Protein AF-A0A2D7I7S1-F1 (afdb_monomer)

Mean predicted aligned error: 4.11 Å

Structure (mmCIF, N/CA/C/O backbone):
data_AF-A0A2D7I7S1-F1
#
_entry.id   AF-A0A2D7I7S1-F1
#
loop_
_atom_site.group_PDB
_atom_site.id
_atom_site.type_symbol
_atom_site.label_atom_id
_atom_site.label_alt_id
_atom_site.label_comp_id
_atom_site.label_asym_id
_atom_site.label_entity_id
_atom_site.label_seq_id
_atom_site.pdbx_PDB_ins_code
_atom_site.Cartn_x
_atom_site.Cartn_y
_atom_site.Cartn_z
_atom_site.occupancy
_atom_site.B_iso_or_equiv
_atom_site.auth_seq_id
_atom_site.auth_comp_id
_atom_site.auth_asym_id
_atom_site.auth_atom_id
_atom_site.pdbx_PDB_model_num
ATOM 1 N N . MET A 1 1 ? -20.501 2.895 26.649 1.00 49.03 1 MET A N 1
ATOM 2 C CA . MET A 1 1 ? -20.270 4.336 26.337 1.00 49.03 1 MET A CA 1
ATOM 3 C C . MET A 1 1 ? -19.788 4.577 24.902 1.00 49.03 1 MET A C 1
ATOM 5 O O . MET A 1 1 ? -19.805 5.728 24.494 1.00 49.03 1 MET A O 1
ATOM 9 N N . TYR A 1 2 ? -19.462 3.537 24.117 1.00 60.75 2 TYR A N 1
ATOM 10 C CA . TYR A 1 2 ? -19.128 3.651 22.683 1.00 60.75 2 TYR A CA 1
ATOM 11 C C . TYR A 1 2 ? -19.858 2.587 21.852 1.00 60.75 2 TYR A C 1
ATOM 13 O O . TYR A 1 2 ? -19.370 2.147 20.820 1.00 60.75 2 TYR A O 1
ATOM 21 N N . ASP A 1 3 ? -21.002 2.119 22.349 1.00 72.25 3 ASP A N 1
ATOM 22 C CA . ASP A 1 3 ? -21.763 1.072 21.683 1.00 72.25 3 ASP A CA 1
ATOM 23 C C . ASP A 1 3 ? -22.372 1.663 20.402 1.00 72.25 3 ASP A C 1
ATOM 25 O O . ASP A 1 3 ? -22.997 2.733 20.470 1.00 72.25 3 ASP A O 1
ATOM 29 N N . PRO A 1 4 ? -22.142 1.035 19.238 1.00 82.00 4 PRO A N 1
ATOM 30 C CA . PRO A 1 4 ? -22.520 1.613 17.960 1.00 82.00 4 PRO A CA 1
ATOM 31 C C . PRO A 1 4 ? -24.041 1.738 17.863 1.00 82.00 4 PRO A C 1
ATOM 33 O O . PRO A 1 4 ? -24.784 0.822 18.222 1.00 82.00 4 PRO A O 1
ATOM 36 N N . LYS A 1 5 ? -24.516 2.895 17.393 1.00 85.00 5 LYS A N 1
ATOM 37 C CA . LYS A 1 5 ? -25.954 3.217 17.348 1.00 85.00 5 LYS A CA 1
ATOM 38 C C . LYS A 1 5 ? -26.580 2.973 15.978 1.00 85.00 5 LYS A C 1
ATOM 40 O O . LYS A 1 5 ? -27.801 2.987 15.853 1.00 85.00 5 LYS A O 1
ATOM 45 N N . GL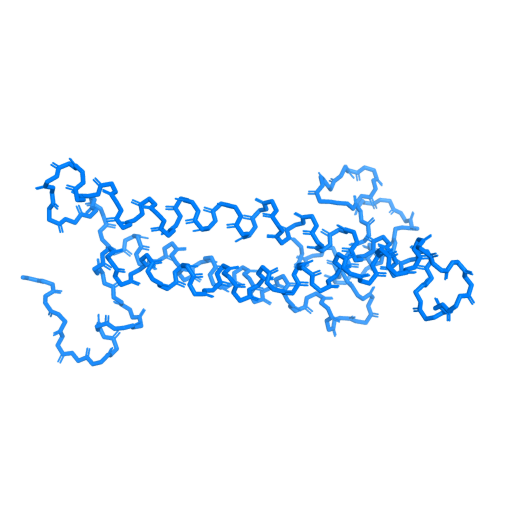Y A 1 6 ? -25.759 2.744 14.958 1.00 89.50 6 GLY A N 1
ATOM 46 C CA . GLY A 1 6 ? -26.199 2.507 13.591 1.00 89.50 6 GLY A CA 1
ATOM 47 C C . GLY A 1 6 ? -25.108 1.874 12.737 1.00 89.50 6 GLY A C 1
ATOM 48 O O . GLY A 1 6 ? -23.981 1.680 13.179 1.00 89.50 6 GLY A O 1
ATOM 49 N N . TRP A 1 7 ? -25.451 1.569 11.487 1.00 91.94 7 TRP A N 1
ATOM 50 C CA . TRP A 1 7 ? -24.576 0.845 10.560 1.00 91.94 7 TRP A CA 1
ATOM 51 C C . TRP A 1 7 ? -23.209 1.520 10.346 1.00 91.94 7 TRP A C 1
ATOM 53 O O . TRP A 1 7 ? -22.185 0.839 10.334 1.00 91.94 7 TRP A O 1
ATOM 63 N N . TRP A 1 8 ? -23.190 2.853 10.239 1.00 89.94 8 TRP A N 1
ATOM 64 C CA . TRP A 1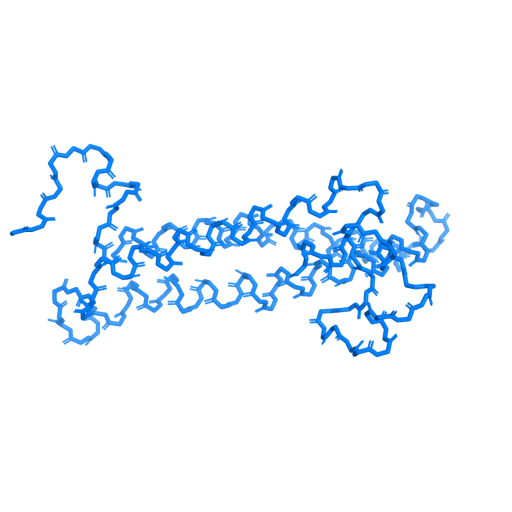 8 ? -21.961 3.635 10.064 1.00 89.94 8 TRP A CA 1
ATOM 65 C C . TRP A 1 8 ? -21.006 3.490 11.249 1.00 89.94 8 TRP A C 1
ATOM 67 O O . TRP A 1 8 ? -19.821 3.242 11.040 1.00 89.94 8 TRP A O 1
ATOM 77 N N . ASP A 1 9 ? -21.528 3.569 12.472 1.00 87.44 9 ASP A N 1
ATOM 78 C CA . ASP A 1 9 ? -20.736 3.413 13.695 1.00 87.44 9 ASP A CA 1
ATOM 79 C C . ASP A 1 9 ? -20.282 1.963 13.895 1.00 87.44 9 ASP A C 1
ATOM 81 O O . ASP A 1 9 ? -19.261 1.718 14.526 1.00 87.44 9 ASP A O 1
ATOM 85 N N . THR A 1 10 ? -21.027 0.984 13.373 1.00 88.88 10 THR A N 1
ATOM 86 C CA . THR A 1 10 ? -20.661 -0.430 13.506 1.00 88.88 10 THR A CA 1
ATOM 87 C C . THR A 1 10 ? -19.567 -0.837 12.525 1.00 88.88 10 THR A C 1
ATOM 89 O O . THR A 1 10 ? -18.661 -1.562 12.926 1.00 88.88 10 THR A O 1
ATOM 92 N N . TYR A 1 11 ? -19.644 -0.405 11.259 1.00 91.31 11 TYR A N 1
ATOM 93 C CA . TYR A 1 11 ? -18.849 -0.989 10.165 1.00 91.31 11 TYR A CA 1
ATOM 94 C C . TYR A 1 11 ? -17.944 -0.021 9.407 1.00 91.31 11 TYR A C 1
ATOM 96 O O . TYR A 1 11 ? -17.020 -0.483 8.741 1.00 91.31 11 TYR A O 1
ATOM 104 N N . VAL A 1 12 ? -18.196 1.288 9.463 1.00 93.38 12 VAL A N 1
ATOM 105 C CA . VAL A 1 12 ? -17.423 2.281 8.702 1.00 93.38 12 VAL A CA 1
ATOM 106 C C . VAL A 1 12 ? -16.508 3.046 9.650 1.00 93.38 12 VAL A C 1
ATOM 108 O O . VAL A 1 12 ? -15.293 2.867 9.626 1.00 93.38 12 VAL A O 1
ATOM 111 N N . PHE A 1 13 ? -17.084 3.819 10.563 1.00 94.88 13 PHE A N 1
ATOM 112 C CA . PHE A 1 13 ? -16.360 4.583 11.580 1.00 94.88 13 PHE A CA 1
ATOM 113 C C . PHE A 1 13 ? -16.367 3.847 12.923 1.00 94.88 13 PHE A C 1
ATOM 115 O O . PHE A 1 13 ? -16.636 4.428 13.974 1.00 94.88 13 PHE A O 1
ATOM 122 N N . SER A 1 14 ? -16.086 2.543 12.864 1.00 94.44 14 SER A N 1
ATOM 123 C CA . SER A 1 14 ? -16.077 1.670 14.034 1.00 94.44 14 SER A CA 1
ATOM 124 C C . SER A 1 14 ? -14.880 1.943 14.924 1.00 94.44 14 SER A C 1
ATOM 126 O O . SER A 1 14 ? -13.771 2.111 14.431 1.00 94.44 14 SER A O 1
ATOM 128 N N . GLN A 1 15 ? -15.109 1.963 16.236 1.00 94.50 15 GLN A N 1
ATOM 129 C CA . GLN A 1 15 ? -14.043 2.022 17.240 1.00 94.50 15 GLN A CA 1
ATOM 130 C C . GLN A 1 15 ? -13.704 0.639 17.816 1.00 94.50 15 GLN A C 1
ATOM 132 O O . GLN A 1 15 ? -12.751 0.536 18.575 1.00 94.50 15 GLN A O 1
ATOM 137 N N . ASP A 1 16 ? -14.437 -0.416 17.438 1.00 95.50 16 ASP A N 1
ATOM 138 C CA . ASP A 1 16 ? -14.149 -1.788 17.866 1.00 95.50 16 ASP A CA 1
ATOM 139 C C . ASP A 1 16 ? -12.908 -2.324 17.137 1.00 95.50 16 ASP A C 1
ATOM 141 O O . ASP A 1 16 ? -12.905 -2.478 15.908 1.00 95.50 16 ASP A O 1
ATOM 145 N N . HIS A 1 17 ? -11.861 -2.659 17.897 1.00 96.69 17 HIS A N 1
ATOM 146 C CA . HIS A 1 17 ? -10.609 -3.203 17.369 1.00 96.69 17 HIS A CA 1
ATOM 147 C C . HIS A 1 17 ? -10.784 -4.435 16.463 1.00 96.69 17 HIS A C 1
ATOM 149 O O . HIS A 1 17 ? -9.991 -4.632 15.543 1.00 96.69 17 HIS A O 1
ATOM 155 N N . LYS A 1 18 ? -11.821 -5.258 16.658 1.00 97.06 18 LYS A N 1
ATOM 156 C CA . LYS A 1 18 ? -12.081 -6.442 15.822 1.00 97.06 18 LYS A CA 1
ATOM 157 C C . LYS A 1 18 ? -12.614 -6.056 14.454 1.00 97.06 18 LYS A C 1
ATOM 159 O O . LYS A 1 18 ? -12.225 -6.663 13.459 1.00 97.06 18 LYS A O 1
ATOM 164 N N . VAL A 1 19 ? -13.497 -5.060 14.396 1.00 97.06 19 VAL A N 1
ATOM 165 C CA . VAL A 1 19 ? -14.018 -4.554 13.121 1.00 97.06 19 VAL A CA 1
ATOM 166 C C . VAL A 1 19 ? 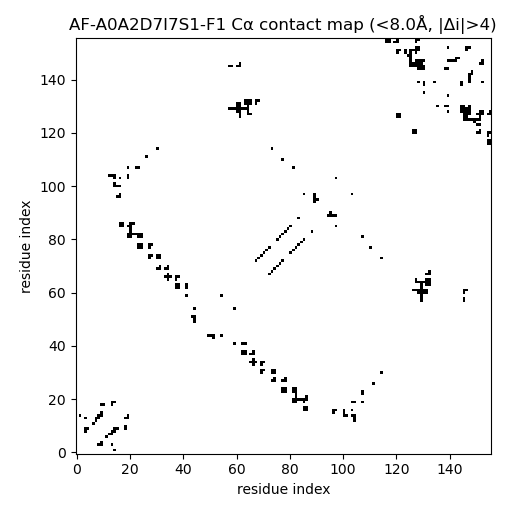-12.901 -3.849 12.365 1.00 97.06 19 VAL A C 1
ATOM 168 O O . VAL A 1 19 ? -12.685 -4.158 11.196 1.00 97.06 19 VAL A O 1
ATOM 171 N N . ILE A 1 20 ? -12.140 -2.986 13.043 1.00 97.81 20 ILE A N 1
ATOM 172 C CA . ILE A 1 20 ? -10.983 -2.293 12.460 1.00 97.81 20 ILE A CA 1
ATOM 173 C C . ILE A 1 20 ? -9.962 -3.303 11.916 1.00 97.81 20 ILE A C 1
ATOM 175 O O . ILE A 1 20 ? -9.482 -3.163 10.793 1.00 97.81 20 ILE A O 1
ATOM 179 N N . ALA A 1 21 ? -9.674 -4.374 12.660 1.00 98.19 21 ALA A N 1
ATOM 180 C CA . ALA A 1 21 ? -8.804 -5.447 12.190 1.00 98.19 21 ALA A CA 1
ATOM 181 C C . ALA A 1 21 ? -9.303 -6.090 10.889 1.00 98.19 21 ALA A C 1
ATOM 183 O O . ALA A 1 21 ? -8.521 -6.295 9.961 1.00 98.19 21 ALA A O 1
ATOM 184 N N . LEU A 1 22 ? -10.601 -6.398 10.797 1.00 98.25 22 LEU A N 1
ATOM 185 C CA . LEU A 1 22 ? -11.184 -6.959 9.578 1.00 98.25 22 LEU A CA 1
ATOM 186 C C . LEU A 1 22 ? -11.116 -5.969 8.413 1.00 98.25 22 LEU A C 1
ATOM 188 O O . LEU A 1 22 ? -10.794 -6.379 7.301 1.00 98.25 22 LEU A O 1
ATOM 192 N N . GLN A 1 23 ? -11.346 -4.678 8.660 1.00 98.06 23 GLN A N 1
ATOM 193 C CA . GLN A 1 23 ? -11.183 -3.636 7.646 1.00 98.06 23 GLN A CA 1
ATOM 194 C C . GLN A 1 23 ? -9.746 -3.620 7.090 1.00 98.06 23 GLN A C 1
ATOM 196 O O . GLN A 1 23 ? -9.563 -3.650 5.870 1.00 98.06 23 GLN A O 1
ATOM 201 N N . TYR A 1 24 ? -8.729 -3.664 7.960 1.00 98.44 24 TYR A N 1
ATOM 202 C CA . TYR A 1 24 ? -7.327 -3.778 7.547 1.00 98.44 24 TYR A CA 1
ATOM 203 C C . TYR A 1 24 ? -7.061 -5.040 6.728 1.00 98.44 24 TYR A C 1
ATOM 205 O O . TYR A 1 24 ? -6.482 -4.942 5.650 1.00 98.44 24 TYR A O 1
ATOM 213 N N . VAL A 1 25 ? -7.494 -6.215 7.201 1.00 98.38 25 VAL A N 1
ATOM 214 C CA . VAL A 1 25 ? -7.291 -7.490 6.490 1.00 98.38 25 VAL A CA 1
ATOM 215 C C . VAL A 1 25 ? -7.925 -7.443 5.100 1.00 98.38 25 VAL A C 1
ATOM 217 O O . VAL A 1 25 ? -7.275 -7.811 4.125 1.00 98.38 25 VAL A O 1
ATOM 220 N N . CYS A 1 26 ? -9.163 -6.959 4.984 1.00 98.25 26 CYS A N 1
ATOM 221 C CA . CYS A 1 26 ? -9.867 -6.870 3.708 1.00 98.25 26 CYS A CA 1
ATOM 222 C C . CYS A 1 26 ? -9.141 -5.959 2.710 1.00 98.25 26 CYS A C 1
ATOM 224 O O . CYS A 1 26 ? -8.904 -6.373 1.576 1.00 98.25 26 CYS A O 1
ATOM 226 N N . VAL A 1 27 ? -8.761 -4.744 3.122 1.00 98.19 27 VAL A N 1
ATOM 227 C CA . VAL A 1 27 ? -8.064 -3.790 2.240 1.00 98.19 27 VAL A CA 1
ATOM 228 C C . VAL A 1 27 ? -6.667 -4.297 1.884 1.00 98.19 27 VAL A C 1
ATOM 230 O O . VAL A 1 27 ? -6.300 -4.280 0.710 1.00 98.19 27 VAL A O 1
ATOM 233 N N . ALA A 1 28 ? -5.916 -4.806 2.864 1.00 98.12 28 ALA A N 1
ATOM 234 C CA . ALA A 1 28 ? -4.564 -5.317 2.661 1.00 98.12 28 ALA A CA 1
ATOM 235 C C . ALA A 1 28 ? -4.554 -6.507 1.693 1.00 98.12 28 ALA A C 1
ATOM 237 O O . ALA A 1 28 ? -3.751 -6.536 0.765 1.00 98.12 28 ALA A O 1
ATOM 238 N N . LEU A 1 29 ? -5.475 -7.464 1.848 1.00 98.12 29 LEU A N 1
ATOM 239 C CA . LEU A 1 29 ? -5.596 -8.584 0.914 1.00 98.12 29 LEU A CA 1
ATOM 240 C C . LEU A 1 29 ? -6.038 -8.124 -0.478 1.00 98.12 29 LEU A C 1
ATOM 242 O O . LEU A 1 29 ? -5.495 -8.615 -1.465 1.00 98.12 29 LEU A O 1
ATOM 246 N N . ALA A 1 30 ? -6.969 -7.170 -0.574 1.00 97.81 30 ALA A N 1
ATOM 247 C CA . ALA A 1 30 ? -7.414 -6.638 -1.859 1.00 97.81 30 ALA A CA 1
ATOM 248 C C . ALA A 1 30 ? -6.258 -5.996 -2.643 1.00 97.81 30 ALA A C 1
ATOM 250 O O . ALA A 1 30 ? -6.031 -6.362 -3.795 1.00 97.81 30 ALA A O 1
ATOM 251 N N . ILE A 1 31 ? -5.476 -5.107 -2.017 1.00 98.00 31 ILE A N 1
ATOM 252 C CA . ILE A 1 31 ? -4.307 -4.511 -2.681 1.00 98.00 31 ILE A CA 1
ATOM 253 C C . ILE A 1 31 ? -3.188 -5.541 -2.894 1.00 98.00 31 ILE A C 1
ATOM 255 O O . ILE A 1 31 ? -2.504 -5.516 -3.915 1.00 98.00 31 ILE A O 1
ATOM 259 N N . GLY A 1 32 ? -3.041 -6.510 -1.988 1.00 97.88 32 GLY A N 1
ATOM 260 C CA . GLY A 1 32 ? -2.094 -7.616 -2.121 1.00 97.88 32 GLY A CA 1
ATOM 261 C C . GLY A 1 32 ? -2.334 -8.470 -3.368 1.00 97.88 32 GLY A C 1
ATOM 262 O O . GLY A 1 32 ? -1.371 -8.892 -4.007 1.00 97.88 32 GLY A O 1
ATOM 263 N N . LEU A 1 33 ? -3.593 -8.673 -3.774 1.00 98.12 33 LEU A N 1
ATOM 264 C CA . LEU A 1 33 ? -3.923 -9.352 -5.034 1.00 98.12 33 LEU A CA 1
ATOM 265 C C . LEU A 1 33 ? -3.417 -8.574 -6.255 1.00 98.12 33 LEU A C 1
ATOM 267 O O . LEU A 1 33 ? -2.887 -9.191 -7.178 1.00 98.12 33 LEU A O 1
ATOM 271 N N . THR A 1 34 ? -3.490 -7.240 -6.236 1.00 97.75 34 THR A N 1
ATOM 272 C CA . THR A 1 34 ? -2.862 -6.393 -7.263 1.00 97.75 34 THR A CA 1
ATOM 273 C C . THR A 1 34 ? -1.352 -6.613 -7.288 1.00 97.75 34 THR A C 1
ATOM 275 O O . THR A 1 34 ? -0.782 -6.860 -8.347 1.00 97.75 34 THR A O 1
ATOM 278 N N . GLY A 1 35 ? -0.699 -6.632 -6.122 1.00 97.81 35 GLY A N 1
ATOM 279 C CA . GLY A 1 35 ? 0.726 -6.954 -6.019 1.00 97.81 35 GLY A CA 1
ATOM 280 C C . GLY A 1 35 ? 1.064 -8.333 -6.601 1.00 97.81 35 GLY A C 1
ATOM 281 O O . GLY A 1 35 ? 2.055 -8.477 -7.318 1.00 97.81 35 GLY A O 1
ATOM 282 N N . MET A 1 36 ? 0.250 -9.355 -6.329 1.00 97.94 36 MET A N 1
ATOM 283 C CA . MET A 1 36 ? 0.441 -10.699 -6.888 1.00 97.94 36 MET A CA 1
ATOM 284 C C . MET A 1 36 ? 0.304 -10.697 -8.410 1.00 97.94 36 MET A C 1
ATOM 286 O O . MET A 1 36 ? 1.118 -11.319 -9.092 1.00 97.94 36 MET A O 1
ATOM 290 N N . PHE A 1 37 ? -0.682 -9.976 -8.943 1.00 97.75 37 PHE A N 1
ATOM 291 C CA . PHE A 1 37 ? -0.881 -9.834 -10.380 1.00 97.75 37 PHE A CA 1
ATOM 292 C C . PHE A 1 37 ? 0.329 -9.180 -11.066 1.00 97.75 37 PHE A C 1
ATOM 294 O O . PHE A 1 37 ? 0.837 -9.734 -12.039 1.00 97.75 37 PHE A O 1
ATOM 301 N N . LEU A 1 38 ? 0.875 -8.095 -10.506 1.00 97.50 38 LEU A N 1
ATOM 302 C CA . LEU A 1 38 ? 2.112 -7.475 -11.006 1.00 97.50 38 LEU A CA 1
ATOM 303 C C . LEU A 1 38 ? 3.294 -8.455 -10.987 1.00 97.50 38 LEU A C 1
ATOM 305 O O . LEU A 1 38 ? 4.077 -8.516 -11.931 1.00 97.50 38 LEU A O 1
ATOM 309 N N . SER A 1 39 ? 3.401 -9.287 -9.942 1.00 97.50 39 SER A N 1
ATOM 310 C CA . SER A 1 39 ? 4.429 -10.335 -9.878 1.00 97.50 39 SER A CA 1
ATOM 311 C C . SER A 1 39 ? 4.325 -11.320 -11.038 1.00 97.50 39 SER A C 1
ATOM 313 O O . SER A 1 39 ? 5.345 -11.731 -11.596 1.00 97.50 39 SER A O 1
ATOM 315 N N . LEU A 1 40 ? 3.101 -11.695 -11.416 1.00 96.62 40 LEU A N 1
ATOM 316 C CA . LEU A 1 40 ? 2.866 -12.573 -12.556 1.00 96.62 40 LEU A CA 1
ATOM 317 C C . LEU A 1 40 ? 3.287 -11.897 -13.862 1.00 96.62 40 LEU A C 1
ATOM 319 O O . LEU A 1 40 ? 3.997 -12.533 -14.633 1.00 96.62 40 LEU A O 1
ATOM 323 N N . LEU A 1 41 ? 2.940 -10.626 -14.084 1.00 95.00 41 LEU A N 1
ATOM 324 C CA . LEU A 1 41 ? 3.351 -9.886 -15.286 1.00 95.00 41 LEU A CA 1
ATOM 325 C C . LEU A 1 41 ? 4.876 -9.845 -15.443 1.00 95.00 41 LEU A C 1
ATOM 327 O O . LEU A 1 41 ? 5.401 -10.251 -16.480 1.00 95.00 41 LEU A O 1
ATOM 331 N N . MET A 1 42 ? 5.598 -9.478 -14.381 1.00 95.94 42 MET A N 1
ATOM 332 C CA . MET A 1 42 ? 7.065 -9.464 -14.387 1.00 95.94 42 MET A CA 1
ATOM 333 C C . MET A 1 42 ? 7.656 -10.848 -14.684 1.00 95.94 42 MET A C 1
ATOM 335 O O . MET A 1 42 ? 8.591 -10.982 -15.473 1.00 95.94 42 MET A O 1
ATOM 339 N N . ARG A 1 43 ? 7.107 -11.906 -14.073 1.00 95.88 43 ARG A N 1
ATOM 340 C CA . ARG A 1 43 ? 7.571 -13.286 -14.291 1.00 95.88 43 ARG A CA 1
ATOM 341 C C . ARG A 1 43 ? 7.273 -13.785 -15.697 1.00 95.88 43 ARG A C 1
ATOM 343 O O . ARG A 1 43 ? 8.090 -14.519 -16.242 1.00 95.88 43 ARG 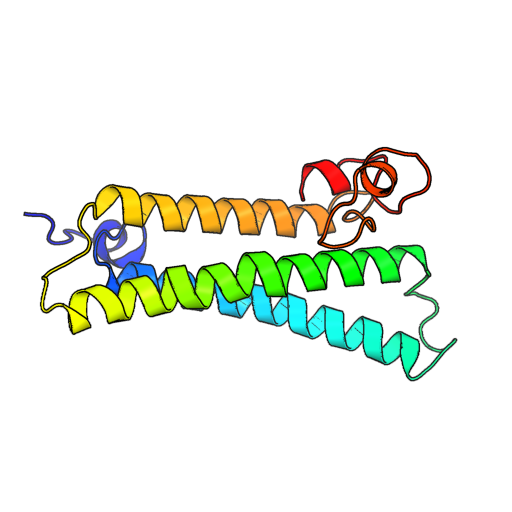A O 1
ATOM 350 N N . MET A 1 44 ? 6.140 -13.401 -16.278 1.00 93.50 44 MET A N 1
ATOM 351 C CA . MET A 1 44 ? 5.806 -13.734 -17.661 1.00 93.50 44 MET A CA 1
ATOM 352 C C . MET A 1 44 ? 6.781 -13.061 -18.627 1.00 93.50 44 MET A C 1
ATOM 354 O O . MET A 1 44 ? 7.267 -13.731 -19.537 1.00 93.50 44 MET A O 1
ATOM 358 N N . GLN A 1 45 ? 7.149 -11.800 -18.379 1.00 93.62 45 GLN A N 1
ATOM 359 C CA . GLN A 1 45 ? 8.134 -11.096 -19.202 1.00 93.62 45 GLN A CA 1
ATOM 360 C C . GLN A 1 45 ? 9.531 -11.730 -19.117 1.00 93.62 45 GLN A C 1
ATOM 362 O O . GLN A 1 45 ? 10.201 -11.903 -20.133 1.00 93.62 45 GLN A O 1
ATOM 367 N N . LEU A 1 46 ? 9.963 -12.144 -17.921 1.00 94.06 46 LEU A N 1
ATOM 368 C CA . LEU A 1 46 ? 11.242 -12.846 -17.745 1.00 94.06 46 LEU A CA 1
ATOM 369 C C . LEU A 1 46 ? 11.222 -14.286 -18.284 1.00 94.06 46 LEU A C 1
ATOM 371 O O . LEU A 1 46 ? 12.239 -14.779 -18.766 1.00 94.06 46 LEU A O 1
ATOM 375 N N . GLY A 1 47 ? 10.086 -14.977 -18.166 1.00 94.31 47 GLY A N 1
ATOM 376 C CA . GLY A 1 47 ? 9.923 -16.372 -18.576 1.00 94.31 47 GLY A CA 1
ATOM 377 C C . GLY A 1 47 ? 9.783 -16.555 -20.086 1.00 94.31 47 GLY A C 1
ATOM 378 O O . GLY A 1 47 ? 10.192 -17.590 -20.610 1.00 94.31 47 GLY A O 1
ATOM 379 N N . PHE A 1 48 ? 9.248 -15.550 -20.786 1.00 93.19 48 PHE A N 1
ATOM 380 C CA . PHE A 1 48 ? 9.047 -15.567 -22.236 1.00 93.19 48 PHE A CA 1
ATOM 381 C C . PHE A 1 48 ? 9.529 -14.254 -22.881 1.00 93.19 48 PHE A C 1
ATOM 383 O O . PHE A 1 48 ? 8.709 -13.451 -23.337 1.00 93.19 48 PHE A O 1
ATOM 390 N N . PRO A 1 49 ? 10.853 -14.017 -22.944 1.00 88.31 49 PRO A N 1
ATOM 391 C CA . PRO A 1 49 ? 11.394 -12.786 -23.510 1.00 88.31 49 PRO A CA 1
ATOM 392 C C . PRO A 1 49 ? 10.953 -12.585 -24.965 1.00 88.31 49 PRO A C 1
ATOM 394 O O . PRO A 1 49 ? 11.039 -13.505 -25.778 1.00 88.31 49 PRO A O 1
ATOM 397 N N . GLY A 1 50 ? 10.491 -11.377 -25.295 1.00 83.81 50 GLY A N 1
ATOM 398 C CA . GLY A 1 50 ? 10.035 -11.012 -26.643 1.00 83.81 50 GLY A CA 1
ATOM 399 C C . GLY A 1 50 ? 8.601 -11.431 -26.982 1.00 83.81 50 GLY A C 1
ATOM 400 O O . GLY A 1 50 ? 8.119 -11.082 -28.053 1.00 83.81 50 GLY A O 1
ATOM 401 N N . LEU A 1 51 ? 7.899 -12.142 -26.089 1.00 89.75 51 LEU A N 1
ATOM 402 C CA . LEU A 1 51 ? 6.480 -12.466 -26.278 1.00 89.75 51 LEU A CA 1
ATOM 403 C C . LEU A 1 51 ? 5.561 -11.301 -25.880 1.00 89.75 51 LEU A C 1
ATOM 405 O O . LEU A 1 51 ? 4.529 -11.086 -26.510 1.00 89.75 51 LEU A O 1
ATOM 409 N N . PHE A 1 52 ? 5.931 -10.554 -24.836 1.00 86.19 52 PHE A N 1
ATOM 410 C CA . PHE A 1 52 ? 5.152 -9.430 -24.317 1.00 86.19 52 PHE A CA 1
ATOM 411 C C . PHE A 1 52 ? 5.830 -8.104 -24.665 1.00 86.19 52 PHE A C 1
ATOM 413 O O . PHE A 1 52 ? 6.468 -7.470 -23.828 1.00 86.19 52 PHE A O 1
ATOM 420 N N . GLU A 1 53 ? 5.676 -7.667 -25.916 1.00 82.00 53 GLU A N 1
ATOM 421 C CA . GLU A 1 53 ? 6.197 -6.370 -26.385 1.00 82.00 53 GLU A CA 1
ATOM 422 C C . GLU A 1 53 ? 5.588 -5.173 -25.633 1.00 82.00 53 GLU A C 1
ATOM 424 O O . GLU A 1 53 ? 6.181 -4.101 -25.599 1.00 82.00 53 GLU A O 1
ATOM 429 N N . SER A 1 54 ? 4.427 -5.359 -24.994 1.00 81.38 54 SER A N 1
ATOM 430 C CA . SER A 1 54 ? 3.753 -4.328 -24.198 1.00 81.38 54 SER A CA 1
ATOM 431 C C . SER A 1 54 ? 4.421 -4.031 -22.852 1.00 81.38 54 SER A C 1
ATOM 433 O O . SER A 1 54 ? 4.066 -3.038 -22.228 1.00 81.38 54 SER A O 1
ATOM 435 N N . ILE A 1 55 ? 5.323 -4.895 -22.369 1.00 89.56 55 ILE A N 1
ATOM 436 C CA . ILE A 1 55 ? 6.073 -4.681 -21.123 1.00 89.56 55 ILE A CA 1
ATOM 437 C C . ILE A 1 55 ? 7.505 -4.313 -21.504 1.00 89.56 55 ILE A C 1
ATOM 439 O O . ILE A 1 55 ? 8.398 -5.163 -21.560 1.00 89.56 55 ILE A O 1
ATOM 443 N N . ASP A 1 56 ? 7.722 -3.036 -21.799 1.00 91.38 56 ASP A N 1
ATOM 444 C CA . ASP A 1 56 ? 9.066 -2.528 -22.040 1.00 91.38 56 ASP A CA 1
ATOM 445 C C . ASP A 1 56 ? 9.863 -2.391 -20.726 1.00 91.38 56 ASP A C 1
ATOM 447 O O . ASP A 1 56 ? 9.387 -2.703 -19.630 1.00 91.38 56 ASP A O 1
ATOM 451 N N . ALA A 1 57 ? 11.118 -1.948 -20.829 1.00 92.06 57 ALA A N 1
ATOM 452 C CA . ALA A 1 57 ? 11.967 -1.769 -19.655 1.00 92.06 57 ALA A CA 1
ATOM 453 C C . ALA A 1 57 ? 11.371 -0.770 -18.648 1.00 92.06 57 ALA A C 1
ATOM 455 O O . ALA A 1 57 ? 11.496 -0.977 -17.442 1.00 92.06 57 ALA A O 1
ATOM 456 N N . GLY A 1 58 ? 10.715 0.290 -19.127 1.00 93.31 58 GLY A N 1
ATOM 457 C CA . GLY A 1 58 ? 10.099 1.306 -18.284 1.00 93.31 58 GLY A CA 1
ATOM 458 C C . GLY A 1 58 ? 8.937 0.737 -17.481 1.00 93.31 58 GLY A C 1
ATOM 459 O O . GLY A 1 58 ? 8.962 0.799 -16.251 1.00 93.31 58 GLY A O 1
ATOM 460 N N . SER A 1 59 ? 7.978 0.104 -18.159 1.00 93.56 59 SER A N 1
ATOM 461 C CA . SER A 1 59 ? 6.834 -0.555 -17.519 1.00 93.56 59 SER A CA 1
ATOM 462 C C . SER A 1 59 ? 7.274 -1.651 -16.552 1.00 93.56 59 SER A C 1
ATOM 464 O O . SER A 1 59 ? 6.738 -1.754 -15.453 1.00 93.56 59 SER A O 1
ATOM 466 N N . TYR A 1 60 ? 8.315 -2.416 -16.894 1.00 95.38 60 TYR A N 1
ATOM 467 C CA . TYR A 1 60 ? 8.867 -3.422 -15.989 1.00 95.38 60 TYR A CA 1
ATOM 468 C C . TYR A 1 60 ? 9.368 -2.806 -14.672 1.00 95.38 60 TYR A C 1
ATOM 470 O O . TYR A 1 60 ? 9.056 -3.313 -13.595 1.00 95.38 60 TYR A O 1
ATOM 478 N N . TYR A 1 61 ? 10.114 -1.696 -14.717 1.00 95.50 61 TYR A N 1
ATOM 479 C CA . TYR A 1 61 ? 10.582 -1.026 -13.495 1.00 95.50 61 TYR A CA 1
ATOM 480 C C . TYR A 1 61 ? 9.439 -0.427 -12.669 1.00 95.50 61 TYR A C 1
ATOM 482 O O . TYR A 1 61 ? 9.479 -0.463 -11.434 1.00 95.50 61 TYR A O 1
ATOM 490 N N . GLN A 1 62 ? 8.411 0.097 -13.334 1.00 95.88 62 GLN A N 1
ATOM 491 C CA . GLN A 1 62 ? 7.196 0.595 -12.692 1.00 95.88 62 GLN A CA 1
ATOM 492 C C . GLN A 1 62 ? 6.453 -0.532 -11.957 1.00 95.88 62 GLN A C 1
ATOM 494 O O . GLN A 1 62 ? 6.133 -0.390 -10.774 1.00 95.88 62 GLN A O 1
ATOM 499 N N . ASP A 1 63 ? 6.290 -1.691 -12.598 1.00 96.69 63 ASP A N 1
ATOM 500 C CA . ASP A 1 63 ? 5.678 -2.883 -12.003 1.00 96.69 63 ASP A CA 1
ATOM 501 C C . ASP A 1 63 ? 6.479 -3.410 -10.807 1.00 96.69 63 ASP A C 1
ATOM 503 O O . ASP A 1 63 ? 5.897 -3.716 -9.763 1.00 96.69 63 ASP A O 1
ATOM 507 N N . VAL A 1 64 ? 7.815 -3.470 -10.912 1.00 96.94 64 VAL A N 1
ATOM 508 C CA . VAL A 1 64 ? 8.708 -3.861 -9.802 1.00 96.94 64 VAL A CA 1
ATOM 509 C C . VAL A 1 64 ? 8.513 -2.935 -8.604 1.00 96.94 64 VAL A C 1
ATOM 511 O O . VAL A 1 64 ? 8.416 -3.399 -7.463 1.00 96.94 64 VAL A O 1
ATOM 514 N N . THR A 1 65 ? 8.452 -1.628 -8.854 1.00 96.75 65 THR A N 1
ATOM 515 C CA . THR A 1 65 ? 8.314 -0.609 -7.809 1.00 96.75 65 THR A CA 1
ATOM 516 C C . THR A 1 65 ? 6.967 -0.728 -7.109 1.00 96.75 65 THR A C 1
ATOM 518 O O . THR A 1 65 ? 6.926 -0.883 -5.887 1.00 96.75 65 THR A O 1
ATOM 521 N N . MET A 1 66 ? 5.875 -0.760 -7.877 1.00 97.62 66 MET A N 1
ATOM 522 C CA . MET A 1 66 ? 4.517 -0.954 -7.366 1.00 97.62 66 MET A CA 1
ATOM 523 C C . MET A 1 66 ? 4.375 -2.266 -6.595 1.00 97.62 66 MET A C 1
ATOM 525 O O . MET A 1 66 ? 3.836 -2.274 -5.491 1.00 97.62 66 MET A O 1
ATOM 529 N N . HIS A 1 67 ? 4.882 -3.377 -7.137 1.00 98.12 67 HIS A N 1
ATOM 530 C CA . HIS A 1 67 ? 4.846 -4.678 -6.473 1.00 98.12 67 HIS A CA 1
ATOM 531 C C . HIS A 1 67 ? 5.561 -4.630 -5.120 1.00 98.12 67 HIS A C 1
ATOM 533 O O . HIS A 1 67 ? 4.997 -5.061 -4.114 1.00 98.12 67 HIS A O 1
ATOM 539 N N . GLY A 1 68 ? 6.782 -4.089 -5.084 1.00 97.00 68 GLY A N 1
ATOM 540 C CA . GLY A 1 68 ? 7.566 -3.969 -3.857 1.00 97.00 68 GLY A CA 1
ATOM 541 C C . GLY A 1 68 ? 6.879 -3.091 -2.812 1.00 97.00 68 GLY A C 1
ATOM 542 O O . GLY A 1 68 ? 6.737 -3.511 -1.664 1.00 97.00 68 GLY A O 1
ATOM 543 N N . MET A 1 69 ? 6.379 -1.919 -3.216 1.00 96.38 69 MET A N 1
ATOM 544 C CA . MET A 1 69 ? 5.638 -1.012 -2.335 1.00 96.38 69 MET A CA 1
ATOM 545 C C . MET A 1 69 ? 4.381 -1.684 -1.778 1.00 96.38 69 MET A C 1
ATOM 547 O O . MET A 1 69 ? 4.182 -1.710 -0.562 1.00 96.38 69 MET A O 1
ATOM 551 N N . ILE A 1 70 ? 3.573 -2.305 -2.641 1.00 97.94 70 ILE A N 1
ATOM 552 C CA . ILE A 1 70 ? 2.354 -3.011 -2.238 1.00 97.94 70 ILE A CA 1
ATOM 553 C C . ILE A 1 70 ? 2.678 -4.132 -1.253 1.00 97.94 70 ILE A C 1
ATOM 555 O O . ILE A 1 70 ? 2.067 -4.198 -0.192 1.00 97.94 70 ILE A O 1
ATOM 559 N N . MET A 1 71 ? 3.634 -5.005 -1.572 1.00 97.75 71 MET A N 1
ATOM 560 C CA . MET A 1 71 ? 3.923 -6.168 -0.735 1.00 97.75 71 MET A CA 1
ATOM 561 C C . MET A 1 71 ? 4.544 -5.765 0.599 1.00 97.75 71 MET A C 1
ATOM 563 O O . MET A 1 71 ? 4.065 -6.184 1.650 1.00 97.75 71 MET A O 1
ATOM 567 N N . VAL A 1 72 ? 5.597 -4.950 0.577 1.00 93.94 72 VAL A N 1
ATOM 568 C CA . VAL A 1 72 ? 6.385 -4.665 1.780 1.00 93.94 72 VAL A CA 1
ATOM 569 C C . VAL A 1 72 ? 5.700 -3.623 2.657 1.00 93.94 72 VAL A C 1
ATOM 571 O O . VAL A 1 72 ? 5.553 -3.831 3.859 1.00 93.94 72 VAL A O 1
ATOM 574 N N . ILE A 1 73 ? 5.258 -2.512 2.072 1.00 93.38 73 ILE A N 1
ATOM 575 C CA . ILE A 1 73 ? 4.769 -1.370 2.847 1.00 93.38 73 ILE A CA 1
ATOM 576 C C . ILE A 1 73 ? 3.274 -1.503 3.122 1.00 93.38 73 ILE A C 1
ATOM 578 O O . ILE A 1 73 ? 2.856 -1.348 4.269 1.00 93.38 73 ILE A O 1
ATOM 582 N N . TYR A 1 74 ? 2.471 -1.844 2.112 1.00 95.25 74 TYR A N 1
ATOM 583 C CA . TYR A 1 74 ? 1.010 -1.775 2.216 1.00 95.25 74 TYR A CA 1
ATOM 584 C C . TYR A 1 74 ? 0.327 -3.088 2.602 1.00 95.25 74 TYR A C 1
ATOM 586 O O . TYR A 1 74 ? -0.736 -3.035 3.214 1.00 95.25 74 TYR A O 1
ATOM 594 N N . LEU A 1 75 ? 0.903 -4.251 2.289 1.00 96.88 75 LEU A N 1
ATOM 595 C CA . LEU A 1 75 ? 0.374 -5.558 2.678 1.00 96.88 75 LEU A CA 1
ATOM 596 C C . LEU A 1 75 ? 0.970 -6.003 4.013 1.00 96.88 75 LEU A C 1
ATOM 598 O O . LEU A 1 75 ? 0.208 -6.195 4.954 1.00 96.88 75 LEU A O 1
ATOM 602 N N . LEU A 1 76 ? 2.297 -6.163 4.129 1.00 94.44 76 LEU A N 1
ATOM 603 C CA . LEU A 1 76 ? 2.904 -6.711 5.353 1.00 94.44 76 LEU A CA 1
ATOM 604 C C . LEU A 1 76 ? 2.597 -5.843 6.578 1.00 94.44 76 LEU A C 1
ATOM 606 O O . LEU A 1 76 ? 2.109 -6.363 7.584 1.00 94.44 76 LEU A O 1
ATOM 610 N N . THR A 1 77 ? 2.820 -4.528 6.492 1.00 92.25 77 THR A N 1
ATOM 611 C CA . THR A 1 77 ? 2.547 -3.622 7.618 1.00 92.25 77 THR A CA 1
ATOM 612 C C . THR A 1 77 ? 1.069 -3.653 8.008 1.00 92.25 77 THR A C 1
ATOM 614 O O . THR A 1 77 ? 0.735 -3.837 9.177 1.00 92.25 77 THR A O 1
ATOM 617 N N . ALA A 1 78 ? 0.163 -3.527 7.037 1.00 95.44 78 ALA A N 1
ATOM 618 C CA . ALA A 1 78 ? -1.267 -3.450 7.312 1.00 95.44 78 ALA A CA 1
ATOM 619 C C . ALA A 1 78 ? -1.866 -4.784 7.762 1.00 95.44 78 ALA A C 1
ATOM 621 O O . ALA A 1 78 ? -2.682 -4.801 8.675 1.00 95.44 78 ALA A O 1
ATOM 622 N N . LEU A 1 79 ? -1.463 -5.908 7.172 1.00 97.31 79 LEU A N 1
ATOM 623 C CA . LEU A 1 79 ? -2.001 -7.220 7.519 1.00 97.31 79 LEU A CA 1
ATOM 624 C C . LEU A 1 79 ? -1.532 -7.658 8.909 1.00 97.31 79 LEU A C 1
ATOM 626 O O . LEU A 1 79 ? -2.345 -8.099 9.722 1.00 97.31 79 LEU A O 1
ATOM 630 N N . PHE A 1 80 ? -0.235 -7.520 9.200 1.00 95.88 80 PHE A N 1
ATOM 631 C CA . PHE A 1 80 ? 0.325 -7.976 10.471 1.00 95.88 80 PHE A CA 1
ATOM 632 C C . PHE A 1 80 ? 0.090 -6.990 11.612 1.00 95.88 80 PHE A C 1
ATOM 634 O O . PHE A 1 80 ? -0.398 -7.407 12.661 1.00 95.88 80 PHE A O 1
ATOM 641 N N . LEU A 1 81 ? 0.383 -5.699 11.434 1.00 93.81 81 LEU A N 1
ATOM 642 C CA . LEU A 1 81 ? 0.165 -4.719 12.502 1.00 93.81 81 LEU A CA 1
ATOM 643 C C . LEU A 1 81 ? -1.300 -4.272 12.538 1.00 93.81 81 LEU A C 1
ATOM 645 O O . LEU A 1 81 ? -1.926 -4.302 13.594 1.00 93.81 81 LEU A O 1
ATOM 649 N N . GLY A 1 82 ? -1.857 -3.893 11.389 1.00 95.19 82 GLY A N 1
ATOM 650 C CA . GLY A 1 82 ? -3.231 -3.392 11.293 1.00 95.19 82 GLY A CA 1
ATOM 651 C C . GLY A 1 82 ? -4.295 -4.477 11.474 1.00 95.19 82 GLY A C 1
ATOM 652 O O . GLY A 1 82 ? -5.259 -4.253 12.193 1.00 95.19 82 GLY A O 1
ATOM 653 N N . GLY A 1 83 ? -4.127 -5.653 10.871 1.00 97.56 83 GLY A N 1
ATOM 654 C CA . GLY A 1 83 ? -5.067 -6.769 10.956 1.00 97.56 83 GLY A CA 1
ATOM 655 C C . GLY A 1 83 ? -4.864 -7.591 12.224 1.00 97.56 83 GLY A C 1
ATOM 656 O O . GLY A 1 83 ? -5.635 -7.496 13.179 1.00 97.56 83 GLY A O 1
ATOM 657 N N . PHE A 1 84 ? -3.803 -8.399 12.252 1.00 97.69 84 PHE A N 1
ATOM 658 C CA . PHE A 1 84 ? -3.531 -9.286 13.384 1.00 97.69 84 PHE A CA 1
ATOM 659 C C . PHE A 1 84 ? -3.255 -8.527 14.683 1.00 97.69 84 PHE A C 1
ATOM 661 O O . PHE A 1 84 ? -3.763 -8.938 15.723 1.00 97.69 84 PHE A O 1
ATOM 668 N N . GLY A 1 85 ? -2.507 -7.421 14.641 1.00 97.12 85 GLY A N 1
ATOM 669 C CA . GLY A 1 85 ? -2.217 -6.611 15.825 1.00 97.12 85 GLY A CA 1
ATOM 670 C C . GLY A 1 85 ? -3.487 -6.082 16.489 1.00 97.12 85 GLY A C 1
ATOM 671 O O . GLY A 1 85 ? -3.689 -6.316 17.680 1.00 97.12 85 GLY A O 1
ATOM 672 N N . ASN A 1 86 ? -4.392 -5.469 15.719 1.00 97.69 86 ASN A N 1
ATOM 673 C CA . ASN A 1 86 ? -5.683 -5.029 16.252 1.00 97.69 86 ASN A CA 1
ATOM 674 C C . ASN A 1 86 ? -6.544 -6.188 16.746 1.00 97.69 86 ASN A C 1
ATOM 676 O O . ASN A 1 86 ? -7.182 -6.066 17.786 1.00 97.69 86 ASN A O 1
ATOM 680 N N . TYR A 1 87 ? -6.577 -7.318 16.038 1.00 97.94 87 TYR A N 1
ATOM 681 C CA . TYR A 1 87 ? -7.457 -8.418 16.424 1.00 97.94 87 TYR A CA 1
ATOM 682 C C . TYR A 1 87 ? -6.961 -9.141 17.680 1.00 97.94 87 TYR A C 1
ATOM 684 O O . TYR A 1 87 ? -7.730 -9.392 18.607 1.00 97.94 87 TYR A O 1
ATOM 692 N N . LEU A 1 88 ? -5.678 -9.504 17.704 1.00 98.06 88 LEU A N 1
ATOM 693 C CA . LEU A 1 88 ? -5.123 -10.462 18.655 1.00 98.06 88 LEU A CA 1
ATOM 694 C C . LEU A 1 88 ? -4.571 -9.805 19.918 1.00 98.06 88 LEU A C 1
ATOM 696 O O . LEU A 1 88 ? -4.745 -10.381 20.988 1.00 98.06 88 LEU A O 1
ATOM 700 N N . ILE A 1 89 ? -3.936 -8.630 19.837 1.00 97.50 89 ILE A N 1
ATOM 701 C CA . ILE A 1 89 ? -3.245 -8.042 20.999 1.00 97.50 89 ILE A CA 1
ATOM 702 C C . ILE A 1 89 ? -4.220 -7.772 22.158 1.00 97.50 89 ILE A C 1
ATOM 704 O O . ILE A 1 89 ? -3.942 -8.248 23.262 1.00 97.50 89 ILE A O 1
ATOM 708 N N . PRO A 1 90 ? -5.381 -7.110 21.959 1.00 97.06 90 PRO A N 1
ATOM 709 C CA . PRO A 1 90 ? -6.318 -6.893 23.059 1.00 97.06 90 PRO A CA 1
ATOM 710 C C . PRO A 1 90 ? -6.854 -8.198 23.656 1.00 97.06 90 PRO A C 1
ATOM 712 O O . PRO A 1 90 ? -6.963 -8.330 24.874 1.00 97.06 90 PRO A O 1
ATOM 715 N N . LEU A 1 91 ? -7.112 -9.198 22.803 1.00 97.06 91 LEU A N 1
ATOM 716 C CA . LEU A 1 91 ? -7.593 -10.514 23.230 1.00 97.06 91 LEU A CA 1
ATOM 717 C C . LEU A 1 91 ? -6.549 -11.271 24.056 1.00 97.06 91 LEU A C 1
ATOM 719 O O . LEU A 1 91 ? -6.894 -11.862 25.075 1.00 97.06 91 LEU A O 1
ATOM 723 N N . MET A 1 92 ? -5.280 -11.233 23.646 1.00 98.00 92 MET A N 1
ATOM 724 C CA . MET A 1 92 ? -4.169 -11.864 24.365 1.00 98.00 92 MET A CA 1
ATOM 725 C C . MET A 1 92 ? -3.913 -11.203 25.722 1.00 98.00 92 MET A C 1
ATOM 727 O O . MET A 1 92 ? -3.566 -11.889 26.679 1.00 98.00 92 MET A O 1
ATOM 731 N N . LEU A 1 93 ? -4.108 -9.885 25.818 1.00 97.75 93 LEU A N 1
ATOM 732 C CA . LEU A 1 93 ? -3.996 -9.135 27.071 1.00 97.75 93 LEU A CA 1
ATOM 733 C C . LEU A 1 93 ? -5.256 -9.230 27.948 1.00 97.75 93 LEU A C 1
ATOM 735 O O . LEU A 1 93 ? -5.231 -8.791 29.097 1.00 97.75 93 LEU A O 1
ATOM 739 N N . GLY A 1 94 ? -6.361 -9.768 27.422 1.00 96.62 94 GLY A N 1
ATOM 740 C CA . GLY A 1 94 ? -7.653 -9.803 28.107 1.00 96.62 94 GLY A CA 1
ATOM 741 C C . GLY A 1 94 ? -8.269 -8.418 28.329 1.00 96.62 94 GLY A C 1
ATOM 742 O O . GLY A 1 94 ? -9.127 -8.262 29.200 1.00 96.62 94 GLY A O 1
ATOM 743 N N . CYS A 1 95 ? -7.834 -7.399 27.580 1.00 95.81 95 CYS A N 1
ATOM 744 C CA . CYS A 1 95 ? -8.413 -6.064 27.659 1.00 95.81 95 CYS A CA 1
ATOM 745 C C . CYS A 1 95 ? -9.601 -5.924 26.702 1.00 95.81 95 CYS A C 1
ATOM 747 O O . CYS A 1 95 ? -9.763 -6.670 25.738 1.00 95.81 95 CYS A O 1
ATOM 749 N N . ARG A 1 96 ? -10.476 -4.962 27.004 1.00 93.62 96 ARG 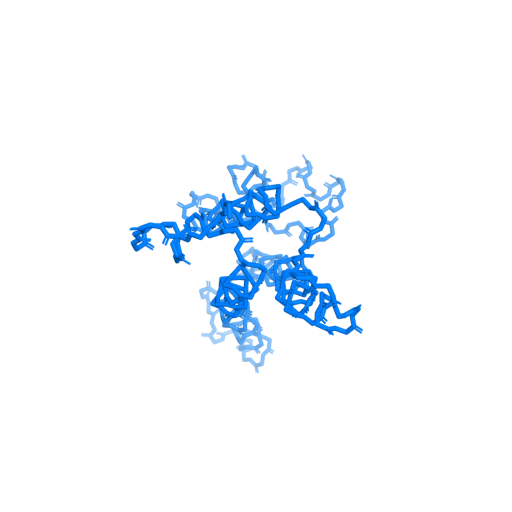A N 1
ATOM 750 C CA . ARG A 1 96 ? -11.717 -4.766 26.247 1.00 93.62 96 ARG A CA 1
ATOM 751 C C . ARG A 1 96 ? -11.475 -4.219 24.837 1.00 93.62 96 ARG A C 1
ATOM 753 O O . ARG A 1 96 ? -12.259 -4.522 23.949 1.00 93.62 96 ARG A O 1
ATOM 760 N N . ASP A 1 97 ? -10.464 -3.368 24.678 1.00 94.38 97 ASP A N 1
ATOM 761 C CA . ASP A 1 97 ? -10.171 -2.645 23.439 1.00 94.38 97 ASP A CA 1
ATOM 762 C C . ASP A 1 97 ? -8.735 -2.081 23.462 1.00 94.38 97 ASP A C 1
ATOM 764 O O . ASP A 1 97 ? -8.020 -2.229 24.461 1.00 94.38 97 ASP A O 1
ATOM 768 N N . MET A 1 98 ? -8.333 -1.403 22.387 1.00 94.88 98 MET A N 1
ATOM 769 C CA . MET A 1 98 ? -7.103 -0.616 22.280 1.00 94.88 98 MET A CA 1
ATOM 770 C C . MET A 1 98 ? -7.113 0.593 23.232 1.00 94.88 98 MET A C 1
ATOM 772 O O . MET A 1 98 ? -8.165 1.129 23.576 1.00 94.88 98 MET A O 1
ATOM 776 N N . ALA A 1 99 ? -5.927 1.074 23.625 1.00 94.75 99 ALA A N 1
ATOM 777 C CA . ALA A 1 99 ? -5.794 2.206 24.555 1.00 94.75 99 ALA A CA 1
ATOM 778 C C . ALA A 1 99 ? -6.457 3.504 24.045 1.00 94.75 99 ALA A C 1
ATOM 780 O O . ALA A 1 99 ? -6.999 4.272 24.838 1.00 94.75 99 ALA A O 1
ATOM 781 N N . PHE A 1 100 ? -6.443 3.728 22.725 1.00 96.31 100 PHE A N 1
ATOM 782 C CA . PHE A 1 100 ? -7.048 4.892 22.071 1.00 96.31 100 PHE A CA 1
ATOM 783 C C . PHE A 1 100 ? -7.942 4.461 20.889 1.00 96.31 100 PHE A C 1
ATOM 785 O O . PHE A 1 100 ? -7.501 4.531 19.739 1.00 96.31 100 PHE A O 1
ATOM 792 N N . PRO A 1 101 ? -9.199 4.038 21.132 1.00 95.00 101 PRO A N 1
ATOM 793 C CA . PRO A 1 101 ? -10.067 3.473 20.088 1.00 95.00 101 PRO A CA 1
ATOM 794 C C . PRO A 1 101 ? -10.351 4.432 18.921 1.00 95.00 101 PRO A C 1
ATOM 796 O O . PRO A 1 101 ? -10.295 4.041 17.758 1.00 95.00 101 PRO A O 1
ATOM 799 N N . PHE A 1 102 ? -10.567 5.720 19.206 1.00 95.25 102 PHE A N 1
ATOM 800 C CA . PHE A 1 102 ? -10.780 6.733 18.167 1.00 95.25 102 PHE A CA 1
ATOM 801 C C . PHE A 1 102 ? -9.555 6.922 17.259 1.00 95.25 102 PHE A C 1
ATOM 803 O O . PHE A 1 102 ? -9.692 6.982 16.040 1.00 95.25 102 PHE A O 1
ATOM 810 N N . VAL A 1 103 ? -8.352 6.981 17.840 1.00 97.00 103 VAL A N 1
ATOM 811 C CA . VAL A 1 103 ? -7.106 7.130 17.068 1.00 97.00 103 VAL A CA 1
ATOM 812 C C . VAL A 1 103 ? -6.845 5.883 16.224 1.00 97.00 103 VAL A C 1
ATOM 814 O O . VAL A 1 103 ? -6.393 5.997 15.091 1.00 97.00 103 VAL A O 1
ATOM 817 N N . ASN A 1 104 ? -7.189 4.707 16.746 1.00 97.06 104 ASN A N 1
ATOM 818 C CA . ASN A 1 104 ? -7.089 3.446 16.022 1.00 97.06 104 ASN A CA 1
ATOM 819 C C . ASN A 1 104 ? -8.039 3.376 14.810 1.00 97.06 104 ASN A C 1
ATOM 821 O O . ASN A 1 104 ? -7.667 2.919 13.734 1.00 97.06 104 ASN A O 1
ATOM 825 N N . MET A 1 105 ? -9.262 3.894 14.951 1.00 97.19 105 MET A N 1
ATOM 826 C CA . MET A 1 105 ? -10.181 4.042 13.819 1.00 97.19 105 MET A CA 1
ATOM 827 C C . MET A 1 105 ? -9.601 4.992 12.762 1.00 97.19 105 MET A C 1
ATOM 829 O O . MET A 1 105 ? -9.573 4.662 11.576 1.00 97.19 105 MET A O 1
ATOM 833 N N . LEU A 1 106 ? -9.060 6.142 13.180 1.00 97.88 106 LEU A N 1
ATOM 834 C CA . LEU A 1 106 ? -8.416 7.081 12.259 1.00 97.88 106 LEU A CA 1
ATOM 835 C C . LEU A 1 106 ? -7.195 6.477 11.554 1.00 97.88 106 LEU A C 1
ATOM 837 O O . LEU A 1 106 ? -6.995 6.755 10.373 1.00 97.88 106 LEU A O 1
ATOM 841 N N . SER A 1 107 ? -6.394 5.642 12.223 1.00 97.50 107 SER A N 1
ATOM 842 C CA . SER A 1 107 ? -5.228 5.025 11.583 1.00 97.50 107 SER A CA 1
ATOM 843 C C . SER A 1 107 ? -5.622 4.103 10.431 1.00 97.50 107 SER A C 1
ATOM 845 O O . SER A 1 107 ? -4.909 4.063 9.426 1.00 97.50 107 SER A O 1
ATOM 847 N N . PHE A 1 108 ? -6.765 3.410 10.527 1.00 97.88 108 PHE A N 1
ATOM 848 C CA . PHE A 1 108 ? -7.294 2.633 9.404 1.00 97.88 108 PHE A CA 1
ATOM 849 C C . PHE A 1 108 ? -7.644 3.536 8.219 1.00 97.88 108 PHE A C 1
ATOM 851 O O . PHE A 1 108 ? -7.225 3.262 7.098 1.00 97.88 108 PHE A O 1
ATOM 858 N N . TRP A 1 109 ? -8.348 4.643 8.456 1.00 98.12 109 TRP A N 1
ATOM 859 C CA . TRP A 1 109 ? -8.745 5.555 7.381 1.00 98.12 109 TRP A CA 1
ATOM 860 C C . TRP A 1 109 ? -7.564 6.262 6.717 1.00 98.12 109 TRP A C 1
ATOM 862 O O . TRP A 1 109 ? -7.569 6.433 5.500 1.00 98.12 109 TRP A O 1
ATOM 872 N N . MET A 1 110 ? -6.529 6.609 7.483 1.00 97.88 110 MET A N 1
ATOM 873 C CA . MET A 1 110 ? -5.283 7.142 6.925 1.00 97.88 110 MET A CA 1
ATOM 874 C C . MET A 1 110 ? -4.583 6.118 6.027 1.00 97.88 110 MET A C 1
ATOM 876 O O . MET A 1 110 ? -4.112 6.475 4.951 1.00 97.88 110 MET A O 1
ATOM 880 N N . TYR A 1 111 ? -4.564 4.845 6.432 1.00 97.81 111 TYR A N 1
ATOM 881 C CA . TYR A 1 111 ? -4.051 3.757 5.600 1.00 97.81 111 TYR A CA 1
ATOM 882 C C . TYR A 1 111 ? -4.904 3.536 4.341 1.00 97.81 111 TYR A C 1
ATOM 884 O O . TYR A 1 111 ? -4.375 3.402 3.243 1.00 97.81 111 TYR A O 1
ATOM 892 N N . PHE A 1 112 ? -6.230 3.528 4.468 1.00 97.94 112 PHE A N 1
ATOM 893 C CA . PHE A 1 112 ? -7.115 3.371 3.316 1.00 97.94 112 PHE A CA 1
ATOM 894 C C . PHE A 1 112 ? -6.930 4.510 2.303 1.00 97.94 112 PHE A C 1
ATOM 896 O O . PHE A 1 112 ? -6.846 4.264 1.101 1.00 97.94 112 PHE A O 1
ATOM 903 N N . LEU A 1 113 ? -6.790 5.749 2.785 1.00 98.00 113 LEU A N 1
ATOM 904 C CA . LEU A 1 113 ? -6.489 6.897 1.937 1.00 98.00 113 LEU A CA 1
ATOM 905 C C . LEU A 1 113 ? -5.126 6.759 1.246 1.00 98.00 113 LEU A C 1
ATOM 907 O O . LEU A 1 113 ? -5.036 7.038 0.052 1.00 98.00 113 LEU A O 1
ATOM 911 N N . SER A 1 114 ? -4.080 6.304 1.945 1.00 97.06 114 SER A N 1
ATOM 912 C CA . SER A 1 114 ? -2.770 6.109 1.311 1.00 97.06 114 SER A CA 1
ATOM 913 C C . SER A 1 114 ? -2.797 5.010 0.246 1.00 97.06 114 SER A C 1
ATOM 915 O O . SER A 1 114 ? -2.180 5.176 -0.801 1.00 97.06 114 SER A O 1
ATOM 917 N N . VAL A 1 115 ? -3.575 3.935 0.437 1.00 97.62 115 VAL A N 1
ATOM 918 C CA . VAL A 1 115 ? -3.807 2.919 -0.608 1.00 97.62 115 VAL A CA 1
ATOM 919 C C . VAL A 1 115 ? -4.467 3.538 -1.841 1.00 97.62 115 VAL A C 1
ATOM 921 O O . VAL A 1 115 ? -4.058 3.238 -2.960 1.00 97.62 115 VAL A O 1
ATOM 924 N N . ILE A 1 116 ? -5.465 4.411 -1.666 1.00 97.50 116 ILE A N 1
ATOM 925 C CA . ILE A 1 116 ? -6.112 5.106 -2.792 1.00 97.50 116 ILE A CA 1
ATOM 926 C C . ILE A 1 116 ? -5.104 5.980 -3.542 1.00 97.50 116 ILE A C 1
ATOM 928 O O . ILE A 1 116 ? -5.086 5.954 -4.770 1.00 97.50 116 ILE A O 1
ATOM 932 N N . ILE A 1 117 ? -4.263 6.727 -2.822 1.00 97.19 117 ILE A N 1
ATOM 933 C CA . ILE A 1 117 ? -3.223 7.577 -3.421 1.00 97.19 117 ILE A CA 1
ATOM 934 C C . ILE A 1 117 ? -2.233 6.724 -4.222 1.00 97.19 117 ILE A C 1
ATOM 936 O O . ILE A 1 117 ? -1.987 7.020 -5.390 1.00 97.19 117 ILE A O 1
ATOM 940 N N . LEU A 1 118 ? -1.763 5.615 -3.645 1.00 96.19 118 LEU A N 1
ATOM 941 C CA . LEU A 1 118 ? -0.882 4.674 -4.329 1.00 96.19 118 LEU A CA 1
ATOM 942 C C . LEU A 1 118 ? -1.535 4.124 -5.604 1.00 96.19 118 LEU A C 1
ATOM 944 O O . LEU A 1 118 ? -0.907 4.083 -6.655 1.00 96.19 118 LEU A O 1
ATOM 948 N N . VAL A 1 119 ? -2.805 3.714 -5.545 1.00 96.56 119 VAL A N 1
ATOM 949 C CA . VAL A 1 119 ? -3.528 3.190 -6.716 1.00 96.56 119 VAL A CA 1
ATOM 950 C C . VAL A 1 119 ? -3.758 4.275 -7.770 1.00 96.56 119 VAL A C 1
ATOM 952 O O . VAL A 1 119 ? -3.719 3.980 -8.963 1.00 96.56 119 VAL A O 1
ATOM 955 N N . ALA A 1 120 ? -3.942 5.534 -7.368 1.00 96.50 120 ALA A N 1
ATOM 956 C CA . ALA A 1 120 ? -4.078 6.650 -8.299 1.00 96.50 120 ALA A CA 1
ATOM 957 C C . ALA A 1 120 ? -2.833 6.829 -9.188 1.00 96.50 120 ALA A C 1
ATOM 959 O O . ALA A 1 120 ? -2.971 7.276 -10.327 1.00 96.50 120 ALA A O 1
ATOM 960 N N . SER A 1 121 ? -1.646 6.419 -8.723 1.00 94.75 121 SER A N 1
ATOM 961 C CA . SER A 1 121 ? -0.406 6.479 -9.512 1.00 94.75 121 SER A CA 1
ATOM 962 C C . SER A 1 121 ? -0.451 5.647 -10.804 1.00 94.75 121 SER A C 1
ATOM 964 O O . SER A 1 121 ? 0.199 6.014 -11.779 1.00 94.75 121 SER A O 1
ATOM 966 N N . PHE A 1 122 ? -1.278 4.594 -10.878 1.00 94.88 122 PHE A N 1
ATOM 967 C CA . PHE A 1 122 ? -1.482 3.828 -12.118 1.00 94.88 122 PHE A CA 1
ATOM 968 C C . PHE A 1 122 ? -2.200 4.617 -13.215 1.00 94.88 122 PHE A C 1
ATOM 970 O O . PHE A 1 122 ? -2.107 4.256 -14.385 1.00 94.88 122 PHE A O 1
ATOM 977 N N . PHE A 1 123 ? -2.948 5.657 -12.847 1.00 95.06 123 PHE A N 1
ATOM 978 C CA . PHE A 1 123 ? -3.834 6.382 -13.760 1.00 95.06 123 PHE A CA 1
ATOM 979 C C . PHE A 1 123 ? -3.286 7.747 -14.180 1.00 95.06 123 PHE A C 1
ATOM 981 O O . PHE A 1 123 ? -3.939 8.458 -14.943 1.00 95.06 123 PHE A O 1
ATOM 988 N N . VAL A 1 124 ? -2.106 8.133 -13.690 1.00 94.44 124 VAL A N 1
ATOM 989 C CA . VAL A 1 124 ? -1.415 9.327 -14.181 1.00 94.44 124 VAL A CA 1
ATOM 990 C C . VAL A 1 124 ? -0.724 9.035 -15.510 1.00 94.44 124 VAL A C 1
ATOM 992 O O . VAL A 1 124 ? -0.316 7.909 -15.772 1.00 94.44 124 VAL A O 1
ATOM 995 N N . GLU A 1 125 ? -0.561 10.061 -16.345 1.00 91.81 125 GLU A N 1
ATOM 996 C CA . GLU A 1 125 ? -0.008 9.922 -17.702 1.00 91.81 125 GLU A CA 1
ATOM 997 C C . GLU A 1 125 ? 1.392 9.290 -17.725 1.00 91.81 125 GLU A C 1
ATOM 999 O O . GLU A 1 125 ? 1.703 8.491 -18.602 1.00 91.81 125 GLU A O 1
ATOM 1004 N N . SER A 1 126 ? 2.220 9.596 -16.722 1.00 90.56 126 SER A N 1
ATOM 1005 C CA . SER A 1 126 ? 3.571 9.047 -16.594 1.00 90.56 126 SER A CA 1
ATOM 1006 C C . SER A 1 126 ? 3.617 7.616 -16.042 1.00 90.56 126 SER A C 1
ATOM 1008 O O . SER A 1 126 ? 4.696 7.027 -15.979 1.00 90.56 126 SER A O 1
ATOM 1010 N N . GLY A 1 127 ? 2.486 7.084 -15.567 1.00 92.94 127 GLY A N 1
ATOM 1011 C CA . GLY A 1 127 ? 2.442 5.911 -14.695 1.00 92.94 127 GLY A CA 1
ATOM 1012 C C . GLY A 1 127 ? 3.132 6.142 -13.339 1.00 92.94 127 GLY A C 1
ATOM 1013 O O . GLY A 1 127 ? 3.578 7.263 -13.050 1.00 92.94 127 GLY A O 1
ATOM 1014 N N . PRO A 1 128 ? 3.235 5.094 -12.501 1.00 95.31 128 PRO A N 1
ATOM 1015 C CA . PRO A 1 128 ? 3.948 5.152 -11.227 1.00 95.31 128 PRO A CA 1
ATOM 1016 C C . PRO A 1 128 ? 5.458 5.308 -11.434 1.00 95.31 128 PRO A C 1
ATOM 1018 O O . PRO A 1 128 ? 5.971 5.097 -12.529 1.00 95.31 128 PRO A O 1
ATOM 1021 N N . THR A 1 129 ? 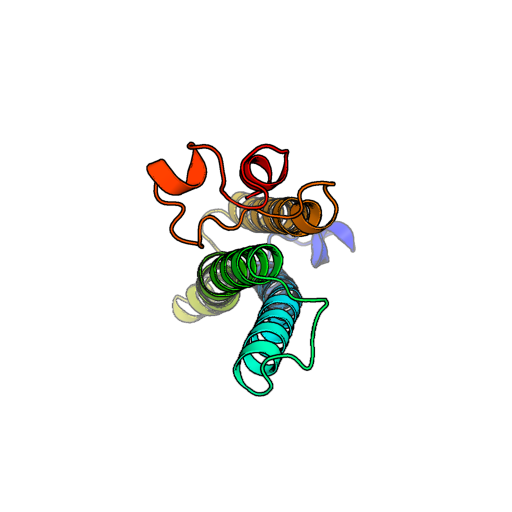6.204 5.661 -10.387 1.00 95.00 129 THR A N 1
ATOM 1022 C CA . THR A 1 129 ? 7.670 5.718 -10.495 1.00 95.00 129 THR A CA 1
ATOM 1023 C C . THR A 1 129 ? 8.294 4.327 -10.667 1.00 95.00 129 THR A C 1
ATOM 1025 O O . THR A 1 129 ? 7.851 3.350 -10.068 1.00 95.00 129 THR A O 1
ATOM 1028 N N . GLY A 1 130 ? 9.360 4.247 -11.460 1.00 94.88 130 GLY A N 1
ATOM 1029 C CA . GLY A 1 130 ? 10.236 3.089 -11.617 1.00 94.88 130 GLY A CA 1
ATOM 1030 C C . GLY A 1 130 ? 11.471 3.119 -10.707 1.00 94.88 130 GLY A C 1
ATOM 1031 O O . GLY A 1 130 ? 12.439 2.417 -10.986 1.00 94.88 130 GLY A O 1
ATOM 1032 N N . ALA A 1 131 ? 11.485 3.943 -9.651 1.00 94.56 131 ALA A N 1
ATOM 1033 C CA . ALA A 1 131 ? 12.652 4.142 -8.780 1.00 94.56 131 ALA A CA 1
ATOM 1034 C C . ALA A 1 131 ? 12.942 2.993 -7.786 1.00 94.56 131 ALA A C 1
ATOM 1036 O O . ALA A 1 131 ? 13.909 3.059 -7.020 1.00 94.56 131 ALA A O 1
ATOM 1037 N N . GLY A 1 132 ? 12.128 1.935 -7.784 1.00 93.69 132 GLY A N 1
ATOM 1038 C CA . GLY A 1 132 ? 12.178 0.848 -6.809 1.00 93.69 132 GLY A CA 1
ATOM 1039 C C . GLY A 1 132 ? 11.541 1.228 -5.469 1.00 93.69 132 GLY A C 1
ATOM 1040 O O . GLY A 1 132 ? 11.470 2.394 -5.097 1.00 93.69 132 GLY A O 1
ATOM 1041 N N . TRP A 1 133 ? 11.092 0.230 -4.703 1.00 93.69 133 TRP A N 1
ATOM 1042 C CA . TRP A 1 133 ? 10.400 0.453 -3.419 1.00 93.69 133 TRP A CA 1
ATOM 1043 C C . TRP A 1 133 ? 11.276 1.107 -2.335 1.00 93.69 133 TRP A C 1
ATOM 1045 O O . TRP A 1 133 ? 10.766 1.620 -1.345 1.00 93.69 133 TRP A O 1
ATOM 1055 N N . THR A 1 134 ? 12.602 1.081 -2.504 1.00 92.19 134 THR A N 1
ATOM 1056 C CA . THR A 1 134 ? 13.550 1.757 -1.608 1.00 92.19 134 THR A CA 1
ATOM 1057 C C . THR A 1 134 ? 13.669 3.251 -1.888 1.00 92.19 134 THR A C 1
ATOM 1059 O O . THR A 1 134 ? 14.172 3.971 -1.028 1.00 92.19 134 THR A O 1
ATOM 1062 N N . LEU A 1 135 ? 13.238 3.707 -3.073 1.00 91.75 135 LEU A N 1
ATOM 1063 C CA . LEU A 1 135 ? 13.219 5.110 -3.486 1.00 91.75 135 LEU A CA 1
ATOM 1064 C C . LEU A 1 135 ? 14.563 5.817 -3.249 1.00 91.75 135 LEU A C 1
ATOM 1066 O O . LEU A 1 135 ? 14.623 6.882 -2.629 1.00 91.75 135 LEU A O 1
ATOM 1070 N N . TYR A 1 136 ? 15.662 5.219 -3.726 1.00 93.19 136 TYR A N 1
ATOM 1071 C CA . TYR A 1 136 ? 16.990 5.806 -3.538 1.00 93.19 136 TYR A CA 1
ATOM 1072 C C . TYR A 1 136 ? 17.052 7.229 -4.121 1.00 93.19 136 TYR A C 1
ATOM 1074 O O . TYR A 1 136 ? 16.695 7.414 -5.285 1.00 93.19 136 TYR A O 1
ATOM 1082 N N . PRO A 1 137 ? 17.581 8.224 -3.378 1.00 93.12 137 PRO A N 1
ATOM 1083 C CA . PRO A 1 137 ? 17.520 9.630 -3.777 1.00 93.12 137 PRO A CA 1
ATOM 1084 C C . PRO A 1 137 ? 17.975 9.949 -5.210 1.00 93.12 137 PRO A C 1
ATOM 1086 O O . PRO A 1 137 ? 17.239 10.654 -5.896 1.00 93.12 137 PRO A O 1
ATOM 1089 N N . PRO A 1 138 ? 19.123 9.447 -5.718 1.00 92.25 138 PRO A N 1
ATOM 1090 C CA . PRO A 1 138 ? 19.523 9.758 -7.089 1.00 92.25 138 PRO A CA 1
ATOM 1091 C C . PRO A 1 138 ? 18.561 9.173 -8.128 1.00 92.25 138 PRO A C 1
ATOM 1093 O O . PRO A 1 138 ? 18.339 9.804 -9.149 1.00 92.25 138 PRO A O 1
ATOM 1096 N N . GLN A 1 139 ? 17.951 8.014 -7.868 1.00 89.94 139 GLN A N 1
ATOM 1097 C CA . GLN A 1 139 ? 16.998 7.409 -8.799 1.00 89.94 139 GLN A CA 1
ATOM 1098 C C . GLN A 1 139 ? 15.638 8.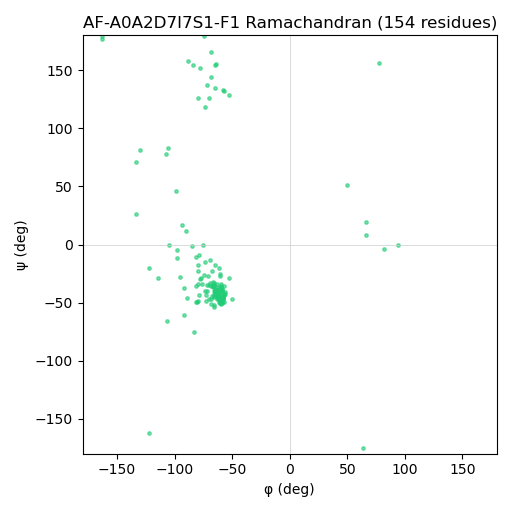119 -8.760 1.00 89.94 139 GLN A C 1
ATOM 1100 O O . GLN A 1 139 ? 14.972 8.232 -9.781 1.00 89.94 139 GLN A O 1
ATOM 1105 N N . SER A 1 140 ? 15.219 8.605 -7.593 1.00 90.56 140 SER A N 1
ATOM 1106 C CA . SER A 1 140 ? 13.914 9.254 -7.425 1.00 90.56 140 SER A CA 1
ATOM 1107 C C . SER A 1 140 ? 13.882 10.712 -7.893 1.00 90.56 140 SER A C 1
ATOM 1109 O O . SER A 1 140 ? 12.799 11.233 -8.133 1.00 90.56 140 SER A O 1
ATOM 1111 N N . ILE A 1 141 ? 15.037 11.387 -7.955 1.00 89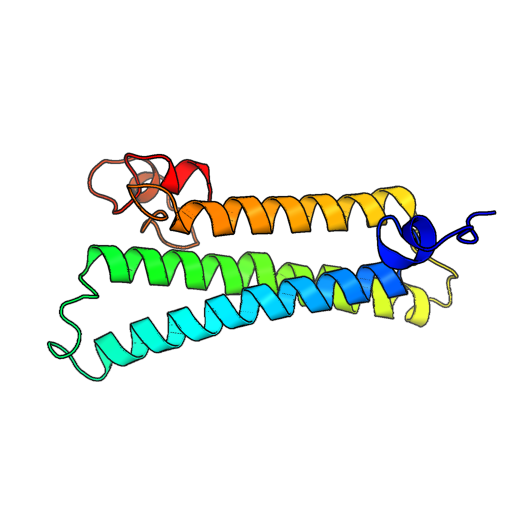.31 141 ILE A N 1
ATOM 1112 C CA . ILE A 1 141 ? 15.120 12.846 -8.166 1.00 89.31 141 ILE A CA 1
ATOM 1113 C C . ILE A 1 141 ? 15.777 13.211 -9.504 1.00 89.31 141 ILE A C 1
ATOM 1115 O O . ILE A 1 141 ? 15.503 14.283 -10.037 1.00 89.31 141 ILE A O 1
ATOM 1119 N N . LEU A 1 142 ? 16.672 12.371 -10.032 1.00 88.06 142 LEU A N 1
ATOM 1120 C CA . LEU A 1 142 ? 17.326 12.643 -11.312 1.00 88.06 142 LEU A CA 1
ATOM 1121 C C . LEU A 1 142 ? 16.452 12.193 -12.488 1.00 88.06 142 LEU A C 1
ATOM 1123 O O . LEU A 1 142 ? 15.636 11.280 -12.367 1.00 88.06 142 LEU A O 1
ATOM 1127 N N . GLU A 1 143 ? 16.674 12.831 -13.635 1.00 87.75 143 GLU A N 1
ATOM 1128 C CA . GLU A 1 143 ? 15.969 12.544 -14.884 1.00 87.75 143 GLU A CA 1
ATOM 1129 C C . GLU A 1 143 ? 16.259 11.127 -15.407 1.00 87.75 143 GLU A C 1
ATOM 1131 O O . GLU A 1 143 ? 17.321 10.543 -15.160 1.00 87.75 143 GLU A O 1
ATOM 1136 N N . GLY A 1 144 ? 15.325 10.592 -16.197 1.00 87.06 144 GLY A N 1
ATOM 1137 C CA . GLY A 1 144 ? 15.476 9.302 -16.881 1.00 87.06 144 GLY A CA 1
ATOM 1138 C C . GLY A 1 144 ? 14.901 8.106 -16.122 1.00 87.06 144 GLY A C 1
ATOM 1139 O O . GLY A 1 144 ? 14.928 6.986 -16.639 1.00 87.06 144 GLY A O 1
ATOM 1140 N N . THR A 1 145 ? 14.336 8.322 -14.933 1.00 93.00 145 THR A N 1
ATOM 1141 C CA . THR A 1 145 ? 13.536 7.305 -14.245 1.00 93.00 145 THR A CA 1
ATOM 1142 C C . THR A 1 145 ? 12.120 7.266 -14.827 1.00 93.00 145 THR A C 1
ATOM 1144 O O . THR A 1 145 ? 11.436 8.292 -14.824 1.00 93.00 145 THR A O 1
ATOM 1147 N N . PRO A 1 146 ? 11.625 6.096 -15.272 1.00 92.69 146 PRO A N 1
ATOM 1148 C CA . PRO A 1 146 ? 10.241 5.943 -15.719 1.00 92.69 146 PRO A CA 1
ATOM 1149 C C . PRO A 1 146 ? 9.260 6.455 -14.659 1.00 92.69 146 PRO A C 1
ATOM 1151 O O . PRO A 1 146 ? 9.377 6.099 -13.488 1.00 92.69 146 PRO A O 1
ATOM 1154 N N . GLY A 1 147 ? 8.321 7.325 -15.033 1.00 89.00 147 GLY A N 1
ATOM 1155 C CA . GLY A 1 147 ? 7.368 7.919 -14.086 1.00 89.00 147 GLY A CA 1
ATOM 1156 C C . GLY A 1 147 ? 7.967 8.867 -13.033 1.00 89.00 147 GLY A C 1
ATOM 1157 O O . GLY A 1 147 ? 7.254 9.262 -12.111 1.00 89.00 147 GLY A O 1
ATOM 1158 N N . GLY A 1 148 ? 9.255 9.221 -13.140 1.00 87.25 148 GLY A N 1
ATOM 1159 C CA . GLY A 1 148 ? 9.955 10.137 -12.230 1.00 87.25 148 GLY A CA 1
ATOM 1160 C C . GLY A 1 148 ? 9.676 11.618 -12.502 1.00 87.25 148 GLY A C 1
ATOM 1161 O O . GLY A 1 148 ? 9.546 12.393 -11.563 1.00 87.25 148 GLY A O 1
ATOM 1162 N N . ASP A 1 149 ? 9.491 11.998 -13.768 1.00 83.81 149 ASP A N 1
ATOM 1163 C CA . ASP A 1 149 ? 9.349 13.408 -14.176 1.00 83.81 149 ASP A CA 1
ATOM 1164 C C . ASP A 1 149 ? 7.904 13.946 -14.058 1.00 83.81 149 ASP A C 1
ATOM 1166 O O . ASP A 1 149 ? 7.626 15.104 -14.369 1.00 83.81 149 ASP A O 1
ATOM 1170 N N . GLY A 1 150 ? 6.961 13.098 -13.632 1.00 85.56 150 GLY A N 1
ATOM 1171 C CA . GLY A 1 150 ? 5.529 13.398 -13.564 1.00 85.56 150 GLY A CA 1
ATOM 1172 C C . GLY A 1 150 ? 4.928 13.239 -12.167 1.00 85.56 150 GLY A C 1
ATOM 1173 O O . GLY A 1 150 ? 5.618 13.176 -11.154 1.00 85.56 150 GLY A O 1
ATOM 1174 N N . ALA A 1 151 ? 3.599 13.129 -12.104 1.00 88.62 151 ALA A N 1
ATOM 1175 C CA . ALA A 1 151 ? 2.890 12.913 -10.840 1.00 88.62 151 ALA A CA 1
ATOM 1176 C C . ALA A 1 151 ? 3.131 11.514 -10.232 1.00 88.62 151 ALA A C 1
ATOM 1178 O O . ALA A 1 151 ? 2.829 11.306 -9.059 1.00 88.62 151 ALA A O 1
ATOM 1179 N N . GLY A 1 152 ? 3.696 10.568 -10.993 1.00 87.94 152 GLY A N 1
ATOM 1180 C CA . GLY A 1 152 ? 3.953 9.193 -10.556 1.00 87.94 152 GLY A CA 1
ATOM 1181 C C . GLY A 1 152 ? 4.808 9.075 -9.294 1.00 87.94 152 GLY A C 1
ATOM 1182 O O . GLY A 1 152 ? 4.478 8.287 -8.412 1.00 87.94 152 GLY A O 1
ATOM 1183 N N . ILE A 1 153 ? 5.870 9.878 -9.177 1.00 90.50 153 ILE A N 1
ATOM 1184 C CA . ILE A 1 153 ? 6.731 9.908 -7.982 1.00 90.50 153 ILE A CA 1
ATOM 1185 C C . ILE A 1 153 ? 6.074 10.618 -6.789 1.00 90.50 153 ILE A C 1
ATOM 1187 O O . ILE A 1 153 ? 6.395 10.323 -5.646 1.00 90.50 153 ILE A O 1
ATOM 1191 N N . ILE A 1 154 ? 5.141 11.541 -7.039 1.00 90.69 154 ILE A N 1
ATOM 1192 C CA . ILE A 1 154 ? 4.447 12.306 -5.989 1.00 90.69 154 ILE A CA 1
ATOM 1193 C C . ILE A 1 154 ? 3.353 11.459 -5.322 1.00 90.69 154 ILE A C 1
ATOM 1195 O O . ILE A 1 154 ? 3.033 11.662 -4.153 1.00 90.69 154 ILE A O 1
ATOM 1199 N N . LEU A 1 155 ? 2.764 10.523 -6.069 1.00 90.38 155 LEU A N 1
ATOM 1200 C CA . LEU A 1 155 ? 1.693 9.634 -5.608 1.00 90.38 155 LEU A CA 1
ATOM 1201 C C . LEU A 1 155 ? 2.208 8.319 -4.989 1.00 90.38 155 LEU A C 1
ATOM 1203 O O . LEU A 1 155 ? 1.416 7.400 -4.774 1.00 90.38 155 LEU A O 1
ATOM 1207 N N . MET A 1 156 ? 3.513 8.229 -4.726 1.00 83.31 156 MET A N 1
ATOM 1208 C CA . MET A 1 156 ? 4.206 7.078 -4.131 1.00 83.31 156 MET A CA 1
ATOM 1209 C C . MET A 1 156 ? 4.545 7.301 -2.663 1.00 83.31 156 MET A C 1
ATOM 1211 O O . MET A 1 156 ? 4.324 6.350 -1.875 1.00 83.31 156 MET A O 1
#

pLDDT: mean 93.61, std 6.21, range [49.03, 98.44]

Sequence (156 aa):
MYDPKGWWDTYVFSQDHKVIALQYVCVALAIGLTGMFLSLLMRMQLGFPGLFESIDAGSYYQDVTMHGMIMVIYLLTALFLGGFGNYLIPLMLGCRDMAFPFVNMLSFWMYFLSVIILVASFFVESGPTGAGWTLYPPQSILEGTPGGDGAGIILM

Foldseek 3Di:
DQPQPDDCCPAPLDLQLQNQLVLLQVLLVVLLVVLVVLVVVLVCCVVDPPPCPVCDPQNSLLSQQLSQCSVPPLNPCSNVCRRCVSNPVCVVVVHRGDPDSNVNSVVSVVSVVLSVLSVVQCVDPQRAWSCHNVNPPCQQADPDTRSNVDCRSVSD

Radius of gyration: 18.76 Å; Cα contacts (8 Å, |Δi|>4): 220; chains: 1; bounding box: 46×30×55 Å

Nearest PDB structures (foldseek):
  8iuf-assembly1_C1  TM=9.088E-01  e=7.921E-07  Euglena gracilis
  3fye-assembly1_A  TM=8.750E-01  e=3.559E-05  Cereibacter sphaeroides
  8e7s-assembly1_K  TM=9.014E-01  e=6.710E-05  Saccharomyces cerevisiae
  8gzu-assembly1_26  TM=9.052E-01  e=8.156E-05  Tetrahymena thermophila SB210
  3oma-assembly1_A  TM=8.566E-01  e=7.767E-05  Cereibacter sphaeroides 2.4.1

Solvent-accessible surface area (backbone atoms only — not comparable to full-atom values): 8050 Å² total; per-residue (Å²): 142,81,74,60,88,46,70,54,39,54,72,71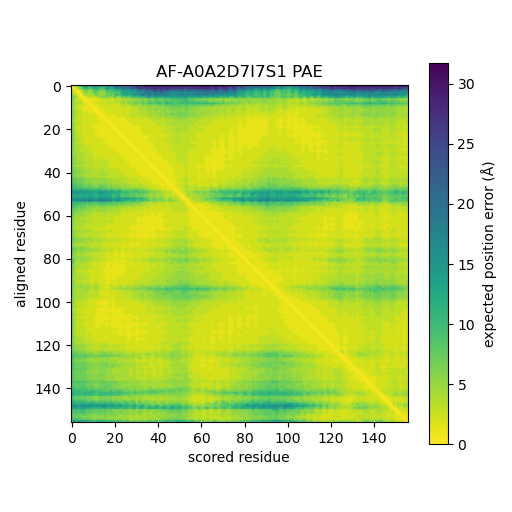,70,20,53,50,35,59,53,45,8,50,51,27,36,54,54,16,51,55,51,33,50,54,22,52,51,38,50,50,54,55,48,48,45,72,74,40,73,86,72,51,76,89,59,43,75,51,55,48,33,21,39,52,11,51,24,41,36,30,45,59,59,50,19,48,46,28,33,51,53,40,11,48,39,36,45,45,52,30,62,76,71,68,44,94,54,63,98,52,32,68,59,55,37,48,52,51,52,56,50,54,50,50,52,51,41,44,57,49,11,68,75,39,94,50,25,33,28,29,39,40,63,79,49,47,66,69,46,50,71,41,88,91,31,39,14,34,94,43,66,8,51,77,32,104

Secondary structure (DSSP, 8-state):
-----SHHHHHTS---HHHHHHHHHHHHHHHHHHHHHHHHHHHHHHHSTTT-TTS-HHHHHHHHHHHHIIIIIIIIIIIIIIIIIHHHHHHHHT-SS-SSHHHHHHHHHHHHHHHHHHHHGGGSTT-S--STTTT-HHHHHSTTSTTTSSTTTTT-